Protein AF-A0A920NBM7-F1 (afdb_monomer_lite)

Radius of gyration: 14.85 Å; chains: 1; bounding box: 40×23×32 Å

Foldseek 3Di:
DPQPVDDPPQWAFPDDDPPDTDIDGPVDDDPCVVPDPPDDDDHDDPDCVVVVLVDQWDFDDDPNDRPDIGGDDDDD

Sequence (76 aa):
MADNCSVIPGLYVERTYQEHGLIASINGPIEFDLFPIGTKVRILPNHTCITSAAHDKYYVLDNNRVIETWDRVNGW

Structure (mmCIF, N/CA/C/O backbone):
data_AF-A0A920NBM7-F1
#
_entry.id   AF-A0A920NBM7-F1
#
loop_
_atom_site.group_PDB
_atom_site.id
_atom_site.type_symbol
_atom_site.label_atom_id
_atom_site.label_alt_id
_atom_site.label_comp_id
_atom_site.label_asym_id
_atom_site.label_entity_id
_atom_site.label_seq_id
_atom_site.pdbx_PDB_ins_code
_atom_site.Cartn_x
_atom_site.Cartn_y
_atom_site.Cartn_z
_atom_site.occupancy
_atom_site.B_iso_or_equiv
_atom_site.auth_seq_id
_atom_site.auth_comp_id
_atom_site.auth_asym_id
_atom_site.auth_atom_id
_atom_site.pdbx_PDB_model_num
ATOM 1 N N . MET A 1 1 ? -14.072 -5.050 -7.170 1.00 46.44 1 MET A N 1
ATOM 2 C CA . MET A 1 1 ? -13.785 -4.214 -5.983 1.00 46.44 1 MET A CA 1
ATOM 3 C C . MET A 1 1 ? -12.290 -4.266 -5.679 1.00 46.44 1 MET A C 1
ATOM 5 O O . MET A 1 1 ? -11.885 -4.957 -4.759 1.00 46.44 1 MET A O 1
ATOM 9 N N . ALA A 1 2 ? -11.482 -3.628 -6.533 1.00 44.72 2 ALA A N 1
ATOM 10 C CA . ALA A 1 2 ? -10.067 -3.237 -6.324 1.00 44.72 2 ALA A CA 1
ATOM 11 C C . ALA A 1 2 ? -9.423 -2.709 -7.628 1.00 44.72 2 ALA A C 1
ATOM 13 O O . ALA A 1 2 ? -8.234 -2.423 -7.660 1.00 44.72 2 ALA A O 1
ATOM 14 N N . ASP A 1 3 ? -10.196 -2.588 -8.703 1.00 54.31 3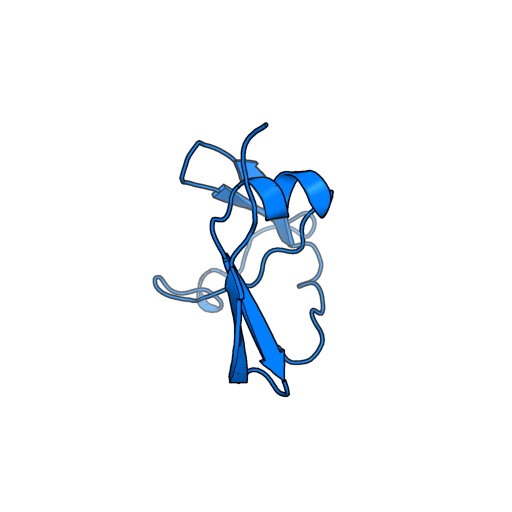 ASP A N 1
ATOM 15 C CA . ASP A 1 3 ? -9.817 -2.154 -10.047 1.00 54.31 3 ASP A CA 1
ATOM 16 C C . ASP A 1 3 ? -9.482 -0.658 -10.154 1.00 54.31 3 ASP A C 1
ATOM 18 O O . ASP A 1 3 ? -8.814 -0.261 -11.099 1.00 54.31 3 ASP A O 1
ATOM 22 N N . ASN A 1 4 ? -9.862 0.170 -9.176 1.00 62.25 4 ASN A N 1
ATOM 23 C CA . ASN A 1 4 ? -9.771 1.630 -9.299 1.00 62.25 4 ASN A CA 1
ATOM 24 C C . ASN A 1 4 ? -8.958 2.342 -8.202 1.00 62.25 4 ASN A C 1
ATOM 26 O O . ASN A 1 4 ? -9.051 3.562 -8.097 1.00 62.25 4 ASN A O 1
ATOM 30 N N . CYS A 1 5 ? -8.203 1.622 -7.360 1.00 76.44 5 CYS A N 1
ATOM 31 C CA . CYS A 1 5 ? -7.446 2.235 -6.253 1.00 76.44 5 CYS A CA 1
ATOM 32 C C . CYS A 1 5 ? -8.296 3.149 -5.338 1.00 76.44 5 CYS A C 1
ATOM 34 O O . CYS A 1 5 ? -7.765 4.089 -4.751 1.00 76.44 5 CYS A O 1
ATOM 36 N N . SER A 1 6 ? -9.608 2.907 -5.218 1.00 87.06 6 SER A N 1
ATOM 37 C CA . SER A 1 6 ? -10.465 3.714 -4.345 1.00 87.06 6 SER A CA 1
ATOM 38 C C . SER A 1 6 ? -10.059 3.563 -2.886 1.00 87.06 6 SER A C 1
ATOM 40 O O . SER A 1 6 ? -9.861 2.453 -2.391 1.00 87.06 6 SER A O 1
ATOM 42 N N . VAL A 1 7 ? -9.955 4.698 -2.202 1.00 91.06 7 VAL A N 1
ATOM 43 C CA . VAL A 1 7 ? -9.637 4.760 -0.775 1.00 91.06 7 VAL A CA 1
ATOM 44 C C . VAL A 1 7 ? -10.816 4.222 0.031 1.00 91.06 7 VAL A C 1
ATOM 46 O O . VAL A 1 7 ? -11.962 4.581 -0.236 1.00 91.06 7 VAL A O 1
ATOM 49 N N . ILE A 1 8 ? -10.532 3.392 1.038 1.00 92.38 8 ILE A N 1
ATOM 50 C CA . ILE A 1 8 ? -11.527 3.002 2.043 1.00 92.38 8 ILE A CA 1
ATOM 51 C C . ILE A 1 8 ? -11.735 4.213 2.967 1.00 92.38 8 ILE A C 1
ATOM 53 O O . ILE A 1 8 ? -10.782 4.605 3.647 1.00 92.38 8 ILE A O 1
ATOM 57 N N . PRO A 1 9 ? -12.923 4.847 2.987 1.00 91.94 9 PRO A N 1
ATOM 58 C CA . PRO A 1 9 ? -13.102 6.131 3.656 1.00 91.94 9 PRO A CA 1
ATOM 59 C C . PRO A 1 9 ? -12.745 6.091 5.142 1.00 91.94 9 PRO A C 1
ATOM 61 O O . PRO A 1 9 ? -13.218 5.244 5.895 1.00 91.94 9 PRO A O 1
ATOM 64 N N . GLY A 1 10 ? -11.923 7.051 5.562 1.00 94.31 10 GLY A N 1
ATOM 65 C CA . GLY A 1 10 ? -11.534 7.247 6.956 1.00 94.31 10 GLY A CA 1
ATOM 66 C C . GLY A 1 10 ? -10.474 6.287 7.495 1.00 94.31 10 GLY A C 1
ATOM 67 O O . GLY A 1 10 ? -9.974 6.551 8.586 1.00 94.31 10 GLY A O 1
ATOM 68 N N . LEU A 1 11 ? -10.094 5.238 6.755 1.00 96.31 11 LEU A N 1
ATOM 69 C CA . LEU A 1 11 ? -8.976 4.370 7.125 1.00 96.31 11 LEU A CA 1
ATOM 70 C C . LEU A 1 11 ? -7.658 4.906 6.569 1.00 96.31 11 LEU A C 1
ATOM 72 O O . LEU A 1 11 ? -7.563 5.269 5.396 1.00 96.31 11 LEU A O 1
ATOM 76 N N . TYR A 1 12 ? -6.623 4.910 7.402 1.00 96.94 12 TYR A N 1
ATOM 77 C CA . TYR A 1 12 ? -5.282 5.342 7.017 1.00 96.94 12 TYR A CA 1
ATOM 78 C C . TYR A 1 12 ? -4.210 4.587 7.804 1.00 96.94 12 TYR A C 1
ATOM 80 O O . TYR A 1 12 ? -4.462 4.066 8.891 1.00 96.94 12 TYR A O 1
ATOM 88 N N . VAL A 1 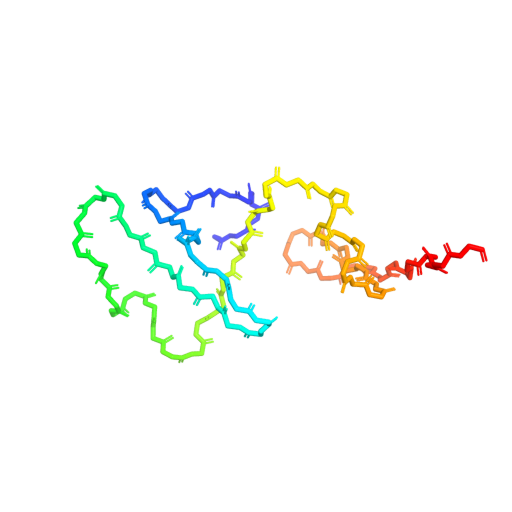13 ? -2.996 4.536 7.251 1.00 97.31 13 VAL A N 1
ATOM 89 C CA . VAL A 1 13 ? -1.819 4.053 7.982 1.00 97.31 13 VAL A CA 1
ATOM 90 C C . VAL A 1 13 ? -1.392 5.152 8.950 1.00 97.31 13 VAL A C 1
ATOM 92 O O . VAL A 1 13 ? -0.856 6.173 8.529 1.00 97.31 13 VAL A O 1
ATOM 95 N N . GLU A 1 14 ? -1.642 4.962 10.242 1.00 97.75 14 GLU A N 1
ATOM 96 C CA . GLU A 1 14 ? -1.275 5.934 11.277 1.00 97.75 14 GLU A CA 1
ATOM 97 C C . GLU A 1 14 ? 0.213 5.862 11.611 1.00 97.75 14 GLU A C 1
ATOM 99 O O . GLU A 1 14 ? 0.874 6.882 11.810 1.00 97.75 14 GLU A O 1
ATOM 104 N N . ARG A 1 15 ? 0.746 4.642 11.685 1.00 98.25 15 ARG A N 1
ATOM 105 C CA . ARG A 1 15 ? 2.128 4.403 12.088 1.00 98.25 15 ARG A CA 1
ATOM 106 C C . ARG A 1 15 ? 2.725 3.249 11.310 1.00 98.25 15 ARG A C 1
ATOM 108 O O . ARG A 1 15 ? 2.059 2.256 11.033 1.00 98.25 15 ARG A O 1
ATOM 115 N N . THR A 1 16 ? 4.012 3.370 11.023 1.00 97.75 16 THR A N 1
ATOM 116 C CA . THR A 1 16 ? 4.826 2.314 10.429 1.00 97.75 16 THR A CA 1
ATOM 117 C C . THR A 1 16 ? 6.012 2.002 11.330 1.00 97.75 16 THR A C 1
ATOM 119 O O . THR A 1 16 ? 6.660 2.898 11.870 1.00 97.75 16 THR A O 1
ATOM 122 N N . TYR A 1 17 ? 6.300 0.719 11.453 1.00 97.69 17 TYR A N 1
ATOM 123 C CA . TYR A 1 17 ? 7.564 0.147 11.896 1.00 97.69 17 TYR A CA 1
ATOM 124 C C . TYR A 1 17 ? 8.263 -0.448 10.663 1.00 97.69 17 TYR A C 1
ATOM 126 O O . TYR A 1 17 ? 7.768 -0.284 9.551 1.00 97.69 17 TYR A O 1
ATOM 134 N N . GLN A 1 18 ? 9.393 -1.142 10.830 1.00 97.38 18 GLN A N 1
ATOM 135 C CA . GLN A 1 18 ? 10.155 -1.654 9.682 1.00 97.38 18 GLN A CA 1
ATOM 136 C C . GLN A 1 18 ? 9.317 -2.564 8.760 1.00 97.38 18 GLN A C 1
ATOM 138 O O . GLN A 1 18 ? 9.336 -2.376 7.554 1.00 97.38 18 GLN A O 1
ATOM 143 N N . GLU A 1 19 ? 8.550 -3.497 9.335 1.00 97.06 19 GLU A N 1
ATOM 144 C CA . GLU A 1 19 ? 7.758 -4.499 8.586 1.00 97.06 19 GLU A CA 1
ATOM 145 C C . GLU A 1 19 ? 6.298 -4.589 9.072 1.00 97.06 19 GLU A C 1
ATOM 147 O O . GLU A 1 19 ? 5.567 -5.518 8.741 1.00 97.06 19 GLU A O 1
ATOM 152 N N . HIS A 1 20 ? 5.869 -3.646 9.916 1.00 97.38 20 HIS A N 1
ATOM 153 C CA . HIS A 1 20 ? 4.525 -3.632 10.498 1.00 97.38 20 HIS A CA 1
ATOM 154 C C . HIS A 1 20 ? 3.911 -2.244 10.354 1.00 97.38 20 HIS A C 1
ATOM 156 O O . HIS A 1 20 ? 4.574 -1.242 10.610 1.00 97.38 20 HIS A O 1
ATOM 162 N N . GLY A 1 21 ? 2.633 -2.178 9.991 1.00 97.19 21 GLY A N 1
ATOM 163 C CA . GLY A 1 21 ? 1.856 -0.942 9.947 1.00 97.19 21 GLY A CA 1
ATOM 164 C C . GLY A 1 21 ? 0.654 -1.022 10.881 1.00 97.19 21 GLY A C 1
ATOM 165 O O . GLY A 1 21 ? 0.074 -2.092 11.054 1.00 97.19 21 GLY A O 1
ATOM 166 N N . LEU A 1 22 ? 0.276 0.110 11.469 1.00 97.38 22 LEU A N 1
ATOM 167 C CA . LEU A 1 22 ? -0.948 0.267 12.247 1.00 97.38 22 LEU A CA 1
ATOM 168 C C . LEU A 1 22 ? -1.952 1.079 11.427 1.00 97.38 22 LEU A C 1
ATOM 170 O O . LEU A 1 22 ? -1.651 2.197 11.004 1.00 97.38 22 LEU A O 1
ATOM 174 N N . ILE A 1 23 ? -3.135 0.506 11.205 1.00 97.19 23 ILE A N 1
ATOM 175 C CA . ILE A 1 23 ? -4.263 1.188 10.567 1.00 97.19 23 ILE A CA 1
ATOM 176 C C . ILE A 1 23 ? -5.150 1.795 11.648 1.00 97.19 23 ILE A C 1
ATOM 178 O O . ILE A 1 23 ? -5.523 1.107 12.597 1.00 97.19 23 ILE A O 1
ATOM 182 N N . ALA A 1 24 ? -5.503 3.064 11.478 1.00 96.62 24 ALA A N 1
ATOM 183 C CA . ALA A 1 24 ? -6.451 3.765 12.331 1.00 96.62 24 ALA A CA 1
ATOM 184 C C . ALA A 1 24 ? -7.636 4.285 11.509 1.00 96.62 24 ALA A C 1
ATOM 186 O O . ALA A 1 24 ? -7.611 4.300 10.275 1.00 96.62 24 ALA A O 1
ATOM 187 N N . SER A 1 25 ? -8.682 4.701 12.219 1.00 96.56 25 SER A N 1
ATOM 188 C CA . SER A 1 25 ? -9.902 5.261 11.650 1.00 96.56 25 SER A CA 1
ATOM 189 C C . SER A 1 25 ? -10.184 6.624 12.266 1.00 96.56 25 SER A C 1
ATOM 191 O O . SER A 1 25 ? -10.193 6.763 13.489 1.00 96.56 25 SER A O 1
ATOM 193 N N . ILE A 1 26 ? -10.469 7.620 11.425 1.00 96.38 26 ILE A N 1
ATOM 194 C CA . ILE A 1 26 ? -10.970 8.927 11.886 1.00 96.38 26 ILE A CA 1
ATOM 195 C C . ILE A 1 26 ? -12.487 8.929 12.140 1.00 96.38 26 ILE A C 1
ATOM 197 O O . ILE A 1 26 ? -13.013 9.891 12.691 1.00 96.38 26 ILE A O 1
ATOM 201 N N . ASN A 1 27 ? -13.191 7.862 11.749 1.00 94.00 27 ASN A N 1
ATOM 202 C CA . ASN A 1 27 ? -14.653 7.755 11.814 1.00 94.00 27 ASN A CA 1
ATOM 203 C C . ASN A 1 27 ? -15.148 6.934 13.022 1.00 94.00 27 ASN A C 1
ATOM 205 O O . ASN A 1 27 ? -16.315 6.554 13.069 1.00 94.00 27 ASN A O 1
ATOM 209 N N . GLY A 1 28 ? -14.276 6.641 13.993 1.00 92.00 28 GLY A N 1
ATOM 210 C CA . GLY A 1 28 ? -14.584 5.773 15.136 1.00 92.00 28 GLY A CA 1
ATOM 211 C C . GLY A 1 28 ? -14.059 4.340 14.964 1.00 92.00 28 GLY A C 1
ATOM 212 O O . GLY A 1 28 ? -13.165 4.121 14.145 1.00 92.00 28 GLY A O 1
ATOM 213 N N . PRO A 1 29 ? -14.553 3.367 15.754 1.00 93.44 29 PRO A N 1
ATOM 214 C CA . PRO A 1 29 ? -14.036 1.997 15.766 1.00 93.44 29 PRO A CA 1
ATOM 215 C C . PRO A 1 29 ? -14.047 1.321 14.389 1.00 93.44 29 PRO A C 1
ATOM 217 O O . PRO A 1 29 ? -14.972 1.507 13.603 1.00 93.44 29 PRO A O 1
ATOM 220 N N . ILE A 1 30 ? -13.024 0.509 14.115 1.00 93.75 30 ILE A N 1
ATOM 221 C CA . ILE A 1 30 ? -12.941 -0.299 12.894 1.00 93.75 30 ILE A CA 1
ATOM 222 C C . ILE A 1 30 ? -13.795 -1.561 13.069 1.00 93.75 30 ILE A C 1
ATOM 224 O O . ILE A 1 30 ? -13.654 -2.278 14.060 1.00 93.75 30 ILE A O 1
ATOM 228 N N . GLU A 1 31 ? -14.639 -1.865 12.083 1.00 92.12 31 GLU A N 1
ATOM 229 C CA . GLU A 1 31 ? -15.359 -3.140 11.990 1.00 92.12 31 GLU A CA 1
ATOM 230 C C . GLU A 1 31 ? -14.397 -4.255 11.549 1.00 92.12 31 GLU A C 1
ATOM 232 O O . GLU A 1 31 ? -14.244 -4.546 10.363 1.00 92.12 31 GLU A O 1
ATOM 237 N N . PHE A 1 32 ? -13.698 -4.865 12.510 1.00 91.69 32 PHE A N 1
ATOM 238 C CA . PHE A 1 32 ? -12.675 -5.880 12.229 1.00 91.69 32 PHE A CA 1
ATOM 239 C C . PHE A 1 32 ? -13.213 -7.139 11.531 1.00 91.69 32 PHE A C 1
ATOM 241 O O . PHE A 1 32 ? -12.447 -7.809 10.841 1.00 91.69 32 PHE A O 1
ATOM 248 N N . ASP A 1 33 ? -14.515 -7.423 11.625 1.00 95.00 33 ASP A N 1
ATOM 249 C CA . ASP A 1 33 ? -15.158 -8.534 10.908 1.00 95.00 33 ASP A CA 1
ATOM 250 C C . ASP A 1 33 ? -15.093 -8.373 9.376 1.00 95.00 33 ASP A C 1
ATOM 252 O O . ASP A 1 33 ? -15.121 -9.366 8.649 1.00 95.00 33 ASP A O 1
ATOM 256 N N . LEU A 1 34 ? -14.936 -7.141 8.871 1.00 91.94 34 LEU A N 1
ATOM 257 C CA . LEU A 1 34 ? -14.699 -6.865 7.446 1.00 91.94 34 LEU A CA 1
ATOM 258 C C . LEU A 1 34 ? -13.244 -7.126 7.017 1.00 91.94 34 LEU A C 1
ATOM 260 O O . LEU A 1 34 ? -12.955 -7.190 5.821 1.00 91.94 34 LEU A O 1
ATOM 264 N N . PHE A 1 35 ? -12.328 -7.274 7.978 1.00 93.88 35 PHE A N 1
ATOM 265 C CA . PHE A 1 35 ? -10.889 -7.434 7.762 1.00 93.88 35 PHE A CA 1
ATOM 266 C C . PHE A 1 35 ? -10.315 -8.595 8.592 1.00 93.88 35 PHE A C 1
ATOM 268 O O . PHE A 1 35 ? -9.399 -8.387 9.396 1.00 93.88 35 PHE A O 1
ATOM 275 N N . PRO A 1 36 ? -10.806 -9.836 8.411 1.00 95.81 36 PRO A N 1
ATOM 276 C CA . PRO A 1 36 ? -10.251 -10.990 9.107 1.00 95.81 36 PRO A CA 1
ATOM 277 C C . PRO A 1 36 ? -8.757 -11.170 8.795 1.00 95.81 36 PRO A C 1
ATOM 279 O O . PRO A 1 36 ? -8.259 -10.744 7.746 1.00 95.81 36 PRO A O 1
ATOM 282 N N . ILE A 1 37 ? -8.031 -11.843 9.690 1.00 96.56 37 ILE A N 1
ATOM 283 C CA . ILE A 1 37 ? -6.601 -12.136 9.506 1.00 96.56 37 ILE A CA 1
ATOM 284 C C . ILE A 1 37 ? -6.383 -12.841 8.157 1.00 96.56 37 ILE A C 1
ATOM 286 O O . ILE A 1 37 ? -7.061 -13.811 7.830 1.00 96.56 37 ILE A O 1
ATOM 290 N N . GLY A 1 38 ? -5.424 -12.337 7.375 1.00 95.75 38 GLY A N 1
ATOM 291 C CA . GLY A 1 38 ? -5.145 -12.799 6.011 1.00 95.75 38 GLY A CA 1
ATOM 292 C C . GLY A 1 38 ? -5.803 -11.958 4.912 1.00 95.75 38 GLY A C 1
ATOM 293 O O . GLY A 1 38 ? -5.455 -12.122 3.740 1.00 95.75 38 GLY A O 1
ATOM 294 N N . THR A 1 39 ? -6.690 -11.021 5.266 1.00 94.81 39 THR A N 1
ATOM 295 C CA . THR A 1 39 ? -7.223 -10.028 4.322 1.00 94.81 39 THR A CA 1
ATOM 296 C C . THR A 1 39 ? -6.086 -9.227 3.697 1.00 94.81 39 THR A C 1
ATOM 298 O O . THR A 1 39 ? -5.230 -8.680 4.393 1.00 94.81 39 THR A O 1
ATOM 301 N N . LYS A 1 40 ? -6.081 -9.138 2.365 1.00 92.31 40 LYS A N 1
ATOM 302 C CA . LYS A 1 40 ? -5.145 -8.293 1.619 1.00 92.31 40 LYS A CA 1
ATOM 303 C C . LYS A 1 40 ? -5.784 -6.938 1.355 1.00 92.31 40 LYS A C 1
ATOM 305 O O . LYS A 1 40 ? -6.913 -6.867 0.878 1.00 92.31 40 LYS A O 1
ATOM 310 N N . VAL A 1 41 ? -5.029 -5.875 1.601 1.00 91.88 41 VAL A N 1
ATOM 311 C CA . VAL A 1 41 ? -5.419 -4.490 1.311 1.00 91.88 41 VAL A CA 1
ATOM 312 C C . VAL A 1 41 ? -4.396 -3.841 0.382 1.00 91.88 41 VAL A C 1
ATOM 314 O O . VAL A 1 41 ? -3.272 -4.325 0.244 1.00 91.88 41 VAL A O 1
ATOM 317 N N . ARG A 1 42 ? -4.780 -2.739 -0.268 1.00 93.19 42 ARG A N 1
ATOM 318 C CA . ARG A 1 42 ? -3.867 -1.896 -1.051 1.00 93.19 42 ARG A CA 1
ATOM 319 C C . ARG A 1 42 ? -3.634 -0.598 -0.286 1.00 93.19 42 ARG A C 1
ATOM 321 O O . ARG A 1 42 ? -4.597 0.073 0.071 1.00 93.19 42 ARG A O 1
ATOM 328 N N . ILE A 1 43 ? -2.371 -0.250 -0.055 1.00 95.00 43 ILE A N 1
ATOM 329 C CA . ILE A 1 43 ? -1.979 1.010 0.584 1.00 95.00 43 ILE A CA 1
ATOM 330 C C . ILE A 1 43 ? -1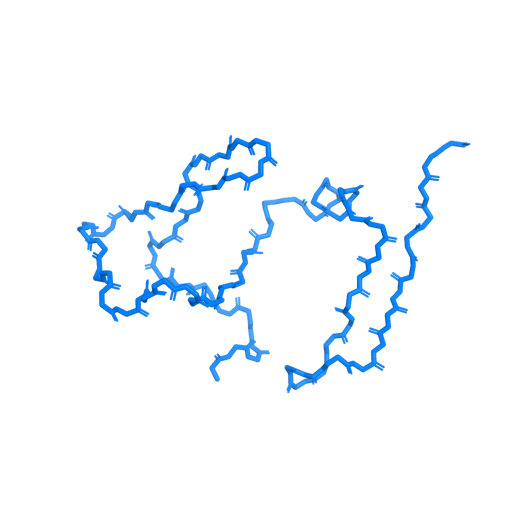.556 1.989 -0.507 1.00 95.00 43 ILE A C 1
ATOM 332 O O . ILE A 1 43 ? -0.672 1.677 -1.306 1.00 95.00 43 ILE A O 1
ATOM 336 N N . LEU A 1 44 ? -2.189 3.162 -0.553 1.00 94.69 44 LEU A N 1
ATOM 337 C CA . LEU A 1 44 ? -1.738 4.239 -1.430 1.00 94.69 44 LEU A CA 1
ATOM 338 C C . LEU A 1 44 ? -0.564 4.971 -0.771 1.00 94.69 44 LEU A C 1
ATOM 340 O O . LEU A 1 44 ? -0.655 5.318 0.408 1.00 94.69 44 LEU A O 1
ATOM 344 N N . PRO A 1 45 ? 0.543 5.196 -1.496 1.00 94.88 45 PRO A N 1
ATOM 345 C CA . PRO A 1 45 ? 1.692 5.881 -0.933 1.00 94.88 45 PRO A CA 1
ATOM 346 C C . PRO A 1 45 ? 1.412 7.376 -0.777 1.00 94.88 45 PRO A C 1
ATOM 348 O O . PRO A 1 45 ? 0.813 7.995 -1.652 1.00 94.88 45 PRO A O 1
ATOM 351 N N . ASN A 1 46 ? 1.950 7.982 0.283 1.00 95.06 46 ASN A N 1
ATOM 352 C CA . ASN A 1 46 ? 1.999 9.444 0.389 1.00 95.06 46 ASN A CA 1
ATOM 353 C C . ASN A 1 46 ? 2.898 10.056 -0.698 1.00 95.06 46 ASN A C 1
ATOM 355 O O . ASN A 1 46 ? 2.599 11.121 -1.229 1.00 95.06 46 ASN A O 1
ATOM 359 N N . HIS A 1 47 ? 4.011 9.390 -1.027 1.00 96.44 47 HIS A N 1
ATOM 360 C CA . HIS A 1 47 ? 4.956 9.854 -2.039 1.00 96.44 47 HIS A CA 1
ATOM 361 C C . HIS A 1 47 ? 5.517 8.681 -2.849 1.00 96.44 47 HIS A C 1
ATOM 363 O O . HIS A 1 47 ? 6.244 7.834 -2.328 1.00 96.44 47 HIS A O 1
ATOM 369 N N . THR A 1 48 ? 5.218 8.644 -4.147 1.00 95.56 48 THR A N 1
ATOM 370 C CA . THR A 1 48 ? 5.545 7.504 -5.016 1.00 95.56 48 THR A CA 1
ATOM 371 C C . THR A 1 48 ? 7.042 7.202 -5.067 1.00 95.56 48 THR A C 1
ATOM 373 O O . THR A 1 48 ? 7.425 6.035 -5.041 1.00 95.56 48 THR A O 1
ATOM 376 N N . CYS A 1 49 ? 7.915 8.215 -5.093 1.00 96.12 49 CYS A N 1
ATOM 377 C CA . CYS A 1 49 ? 9.352 7.982 -5.281 1.00 96.12 49 CYS A CA 1
ATOM 378 C C . CYS A 1 49 ? 9.991 7.226 -4.109 1.00 96.12 49 CYS A C 1
ATOM 380 O O . CYS A 1 49 ? 10.828 6.360 -4.336 1.00 96.12 49 CYS A O 1
ATOM 382 N N . ILE A 1 50 ? 9.594 7.522 -2.865 1.00 95.69 50 ILE A N 1
ATOM 383 C CA . ILE A 1 50 ? 10.206 6.881 -1.690 1.00 95.69 50 ILE A CA 1
ATOM 384 C C . ILE A 1 50 ? 9.633 5.484 -1.462 1.00 95.69 50 ILE A C 1
ATOM 386 O O . ILE A 1 50 ? 10.381 4.565 -1.149 1.00 95.69 50 ILE A O 1
ATOM 390 N N . THR A 1 51 ? 8.330 5.295 -1.695 1.00 96.38 51 THR A N 1
ATOM 391 C CA . THR A 1 51 ? 7.715 3.968 -1.599 1.00 96.38 51 THR A CA 1
ATOM 392 C C . THR A 1 51 ? 8.261 3.041 -2.674 1.00 96.38 51 THR A C 1
ATOM 394 O O . THR A 1 51 ? 8.687 1.937 -2.366 1.00 96.38 51 THR A O 1
ATOM 397 N N . SER A 1 52 ? 8.316 3.498 -3.927 1.00 96.38 52 SER A N 1
ATOM 398 C CA . SER A 1 52 ? 8.843 2.688 -5.031 1.00 96.38 52 SER A CA 1
ATOM 399 C C . SER A 1 52 ? 10.322 2.325 -4.842 1.00 96.38 52 SER A C 1
ATOM 401 O O . SER A 1 52 ? 10.724 1.221 -5.190 1.00 96.38 52 SER A O 1
ATOM 403 N N . ALA A 1 53 ? 11.123 3.196 -4.220 1.00 96.50 53 ALA A N 1
ATOM 404 C CA . ALA A 1 53 ? 12.533 2.923 -3.940 1.00 96.50 53 ALA A CA 1
ATOM 405 C C . ALA A 1 53 ? 12.787 1.788 -2.934 1.00 96.50 53 ALA A C 1
ATOM 407 O O . ALA A 1 53 ? 13.879 1.221 -2.943 1.00 96.50 53 ALA A O 1
ATOM 408 N N . ALA A 1 54 ? 11.800 1.442 -2.102 1.00 95.81 54 ALA A N 1
AT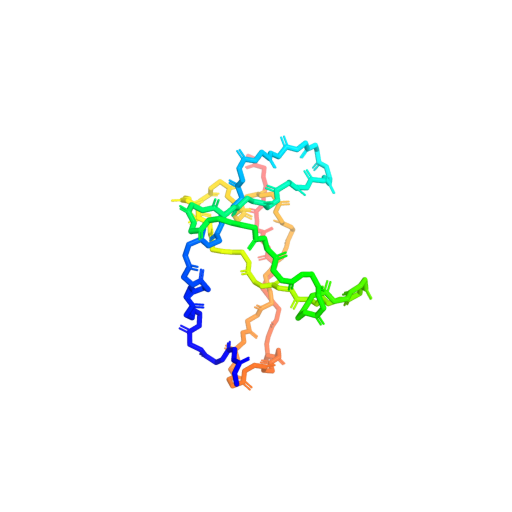OM 409 C CA . ALA A 1 54 ? 11.895 0.347 -1.138 1.00 95.81 54 ALA A CA 1
ATOM 410 C C . ALA A 1 54 ? 11.642 -1.045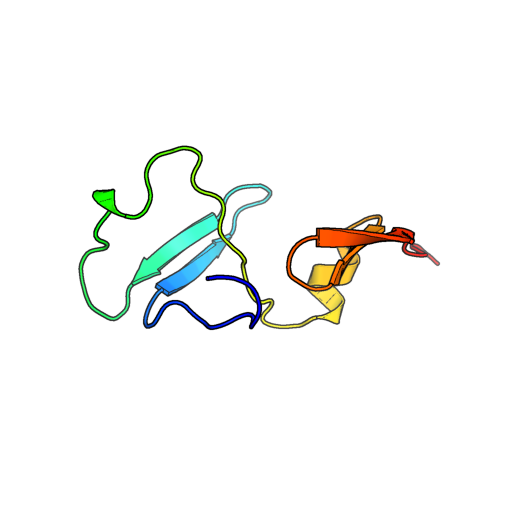 -1.754 1.00 95.81 54 ALA A C 1
ATOM 412 O O . ALA A 1 54 ? 11.742 -2.046 -1.050 1.00 95.81 54 ALA A O 1
ATOM 413 N N . HIS A 1 55 ? 11.317 -1.124 -3.049 1.00 96.69 55 HIS A N 1
ATOM 414 C CA . HIS A 1 55 ? 11.041 -2.376 -3.754 1.00 96.69 55 HIS A CA 1
ATOM 415 C C . HIS A 1 55 ? 12.070 -2.636 -4.859 1.00 96.69 55 HIS A C 1
ATOM 417 O O . HIS A 1 55 ? 12.541 -1.711 -5.514 1.00 96.69 55 HIS A O 1
ATOM 423 N N . ASP A 1 56 ? 12.402 -3.907 -5.086 1.00 97.38 56 ASP A N 1
ATOM 424 C CA . ASP A 1 56 ? 13.307 -4.379 -6.143 1.00 97.38 56 ASP A CA 1
ATOM 425 C C . ASP A 1 56 ? 12.630 -4.456 -7.520 1.00 97.38 56 ASP A C 1
ATOM 427 O O . ASP A 1 56 ? 13.296 -4.374 -8.549 1.00 97.38 56 ASP A O 1
ATOM 431 N N . LYS A 1 57 ? 11.303 -4.597 -7.540 1.00 97.50 57 LYS A N 1
ATOM 432 C CA . LYS A 1 57 ? 10.479 -4.693 -8.747 1.00 97.50 57 LYS A CA 1
ATOM 433 C C . LYS A 1 57 ? 9.054 -4.213 -8.503 1.00 97.50 57 LYS A C 1
ATOM 435 O O . LYS A 1 57 ? 8.610 -4.064 -7.363 1.00 97.50 57 LYS A O 1
ATOM 440 N N . TYR A 1 58 ? 8.308 -4.049 -9.587 1.00 97.62 58 TYR A N 1
ATOM 441 C CA . TYR A 1 58 ? 6.900 -3.673 -9.572 1.00 97.62 58 TYR A CA 1
ATOM 442 C C . TYR A 1 58 ? 6.066 -4.678 -10.360 1.00 97.62 58 TYR A C 1
ATOM 444 O O . TYR A 1 58 ? 6.432 -5.069 -11.466 1.00 97.62 58 TYR A O 1
ATOM 452 N N . TYR A 1 59 ? 4.915 -5.062 -9.810 1.00 96.94 59 TYR A N 1
ATOM 453 C CA . TYR A 1 59 ? 3.917 -5.846 -10.532 1.00 96.94 59 TYR A CA 1
ATOM 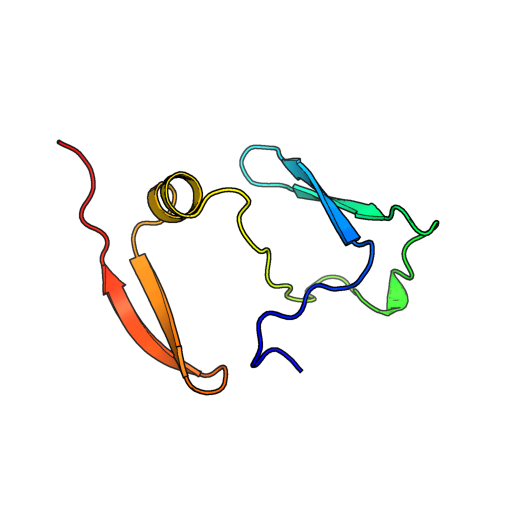454 C C . TYR A 1 59 ? 2.942 -4.903 -11.232 1.00 96.94 59 TYR A C 1
ATOM 456 O O . TYR A 1 59 ? 2.224 -4.146 -10.575 1.00 96.94 59 TYR A O 1
ATOM 464 N N . VAL A 1 60 ? 2.912 -4.954 -12.561 1.00 96.25 60 VAL A N 1
ATOM 465 C CA . VAL A 1 60 ? 2.007 -4.141 -13.377 1.00 96.25 60 VAL A CA 1
ATOM 466 C C . VAL A 1 60 ? 0.674 -4.854 -13.480 1.00 96.25 60 VAL A C 1
ATOM 468 O O . VAL A 1 60 ? 0.621 -6.037 -13.823 1.00 96.25 60 VAL A O 1
ATOM 471 N N . LEU A 1 61 ? -0.401 -4.134 -13.174 1.00 92.94 61 LEU A N 1
ATOM 472 C CA . LEU A 1 61 ? -1.749 -4.682 -13.157 1.00 92.94 61 LEU A CA 1
ATOM 473 C C . LEU A 1 61 ? -2.577 -4.148 -14.325 1.00 92.94 61 LEU A C 1
ATOM 475 O O . LEU A 1 61 ? -2.631 -2.940 -14.533 1.00 92.94 61 LEU A O 1
ATOM 479 N N . ASP A 1 62 ? -3.307 -5.043 -14.984 1.00 92.44 62 ASP A N 1
ATOM 480 C CA . ASP A 1 62 ? -4.483 -4.716 -15.790 1.00 92.44 62 ASP A CA 1
ATOM 481 C C . ASP A 1 62 ? -5.668 -5.547 -15.283 1.00 92.44 62 ASP A C 1
ATOM 483 O O . ASP A 1 62 ? -5.542 -6.750 -15.049 1.00 92.44 62 ASP A O 1
ATOM 487 N N . ASN A 1 63 ? -6.810 -4.904 -15.032 1.00 89.75 63 ASN A N 1
ATOM 488 C CA . ASN A 1 63 ? -8.011 -5.548 -14.484 1.00 89.75 63 ASN A CA 1
ATOM 489 C C . ASN A 1 63 ? -7.738 -6.456 -13.257 1.00 89.75 63 ASN A C 1
ATOM 491 O O . ASN A 1 63 ? -8.258 -7.569 -13.152 1.00 89.75 63 ASN A O 1
ATOM 495 N N . ASN A 1 64 ? -6.906 -5.984 -12.316 1.00 87.44 64 ASN A N 1
ATOM 496 C CA . ASN A 1 64 ? -6.441 -6.717 -11.121 1.00 87.44 64 ASN A CA 1
ATOM 497 C C . ASN A 1 64 ? -5.650 -8.007 -11.392 1.00 87.44 64 ASN A C 1
ATOM 499 O O . ASN A 1 64 ? -5.492 -8.839 -10.497 1.00 87.44 64 ASN A O 1
ATOM 503 N N . ARG A 1 65 ? -5.128 -8.180 -12.604 1.00 92.62 65 ARG A N 1
ATOM 504 C CA . ARG A 1 65 ? -4.243 -9.286 -12.966 1.00 92.62 65 ARG A CA 1
ATOM 505 C C . ARG A 1 65 ? -2.858 -8.741 -13.245 1.00 92.62 65 ARG A C 1
ATOM 507 O O . ARG A 1 65 ? -2.724 -7.713 -13.899 1.00 92.62 65 ARG A O 1
ATOM 514 N N . VAL A 1 66 ? -1.838 -9.433 -12.745 1.00 95.62 66 VAL A N 1
ATOM 515 C CA . VAL A 1 66 ? -0.451 -9.112 -13.086 1.00 95.62 66 VAL A CA 1
ATOM 516 C C . VAL A 1 66 ? -0.246 -9.446 -14.555 1.00 95.62 66 VAL A C 1
ATOM 518 O O . VAL A 1 66 ? -0.389 -10.605 -14.940 1.00 95.62 66 VAL A O 1
ATOM 521 N N . ILE A 1 67 ? 0.051 -8.430 -15.357 1.00 97.88 67 ILE A N 1
ATOM 522 C CA . ILE A 1 67 ? 0.362 -8.591 -16.780 1.00 97.88 67 ILE A CA 1
ATOM 523 C C . ILE A 1 67 ? 1.865 -8.576 -17.035 1.00 97.88 67 ILE A C 1
ATOM 525 O O . ILE A 1 67 ? 2.334 -9.253 -17.941 1.00 97.88 67 ILE A O 1
ATOM 529 N N . GLU A 1 68 ? 2.624 -7.858 -16.206 1.00 98.38 68 GLU A N 1
ATOM 530 C CA . GLU A 1 68 ? 4.072 -7.724 -16.336 1.00 98.38 68 GLU A CA 1
ATOM 531 C C . GLU A 1 68 ? 4.736 -7.544 -14.968 1.00 98.38 68 GLU A C 1
ATOM 533 O O . GLU A 1 68 ? 4.095 -7.205 -13.967 1.00 98.38 68 GLU A O 1
ATOM 538 N N . THR A 1 69 ? 6.048 -7.765 -14.933 1.00 98.44 69 THR A N 1
ATOM 539 C CA . THR A 1 69 ? 6.914 -7.417 -13.805 1.00 98.44 69 THR A CA 1
ATOM 540 C C . THR A 1 69 ? 8.030 -6.525 -14.325 1.00 98.44 69 THR A C 1
ATOM 542 O O . THR A 1 69 ? 8.694 -6.876 -15.297 1.00 98.44 69 THR A O 1
ATOM 545 N N . TRP A 1 70 ? 8.217 -5.370 -13.698 1.00 98.12 70 TRP A N 1
ATOM 546 C CA . TRP A 1 70 ? 9.271 -4.420 -14.038 1.00 98.12 70 TRP A CA 1
ATOM 547 C C . TRP A 1 70 ? 10.327 -4.430 -12.947 1.00 98.12 70 TRP A C 1
ATOM 549 O O . TRP A 1 70 ? 10.030 -4.057 -11.812 1.00 98.12 70 TRP A O 1
ATOM 559 N N . ASP A 1 71 ? 11.551 -4.822 -13.284 1.00 97.88 71 ASP A N 1
ATOM 560 C CA . ASP A 1 71 ? 12.679 -4.698 -12.366 1.00 97.88 71 ASP A CA 1
ATOM 561 C C . ASP A 1 71 ? 13.046 -3.221 -12.175 1.00 97.88 71 ASP A C 1
ATOM 563 O O . ASP A 1 71 ? 13.031 -2.418 -13.114 1.00 97.88 71 ASP A O 1
ATOM 567 N N . ARG A 1 72 ? 13.380 -2.844 -10.941 1.00 95.81 72 ARG A N 1
ATOM 568 C CA . ARG A 1 72 ? 13.831 -1.497 -10.601 1.00 95.81 72 ARG A CA 1
ATOM 569 C C . ARG A 1 72 ? 15.358 -1.449 -10.643 1.00 95.81 72 ARG A C 1
ATOM 571 O O . ARG A 1 72 ? 16.039 -2.192 -9.943 1.00 95.81 72 ARG A O 1
ATOM 578 N N . VAL A 1 73 ? 15.906 -0.474 -11.364 1.00 94.44 73 VAL A N 1
ATOM 579 C CA . VAL A 1 73 ? 17.326 -0.106 -11.240 1.00 94.44 73 VAL A CA 1
ATOM 580 C C . VAL A 1 73 ? 17.552 0.630 -9.913 1.00 94.44 73 VAL A C 1
ATOM 582 O O . VAL A 1 73 ? 16.836 1.584 -9.603 1.00 94.44 73 VAL A O 1
ATOM 585 N N . ASN A 1 74 ? 18.534 0.194 -9.120 1.00 91.56 74 ASN A N 1
ATOM 586 C CA . ASN A 1 74 ? 18.808 0.745 -7.791 1.00 91.56 74 ASN A CA 1
ATOM 587 C C . ASN A 1 74 ? 20.310 0.961 -7.551 1.00 91.56 74 ASN A C 1
ATOM 589 O O . ASN A 1 74 ? 21.134 0.306 -8.185 1.00 91.56 74 ASN A O 1
ATOM 593 N N . GLY A 1 75 ? 20.651 1.842 -6.608 1.00 89.56 75 GLY A N 1
ATOM 594 C CA . GLY A 1 75 ? 22.036 2.219 -6.303 1.00 89.56 75 GLY A CA 1
ATOM 595 C C . GLY A 1 75 ? 22.489 3.510 -6.995 1.00 89.56 75 GLY A C 1
ATOM 596 O O . GLY A 1 75 ? 21.656 4.343 -7.358 1.00 89.56 75 GLY A O 1
ATOM 597 N N . TRP A 1 76 ? 23.809 3.659 -7.128 1.00 87.56 76 TRP A N 1
ATOM 598 C CA . TRP A 1 76 ? 24.510 4.775 -7.772 1.00 87.56 76 TRP A CA 1
ATOM 599 C C . TRP A 1 76 ? 25.516 4.248 -8.788 1.00 87.56 76 TRP A C 1
ATOM 601 O O . TRP A 1 76 ? 26.103 3.177 -8.510 1.00 87.56 76 TRP A O 1
#

Secondary structure (DSSP, 8-state):
--TT----TTEEEEEE-SS-EEEEETTSS--GGGS-TT----PPPS-HHHHHHT-SEEEEEETTEEEEEEEPP---

pLDDT: mean 92.44, std 10.26, range [44.72, 98.44]